Protein AF-A0A842MRS0-F1 (afdb_monomer_lite)

Radius of gyration: 17.08 Å; chains: 1; bounding box: 38×24×51 Å

Foldseek 3Di:
DDKFWWAFPPPRDIDIDPDAFDKDWDCVLQADPQQRDGWDFDDDDPPPVPPCPVVDPSVQFGTKDQPLVRGPPSDIDTDSDDITIITGD

pLDDT: mean 86.52, std 8.69, range [62.44, 94.19]

Secondary structure (DSSP, 8-state):
---EEEE-TTT--EEEESSTTEEEEESGGGB-TTT-PBPEEP-----TTTTTTT---GGG--EEE--GGGSTTSS-EEE-PPPEEEEE-

Sequence (89 aa):
MTVYSGRCSRCKKIYYSHRRGEIIVCDCWETCPLCGNRMQPYTPDLAPATYGLDGKRELKILRVCNNTAAHPGKAPFFSSVKPVEVICE

Structure (mmCIF, N/CA/C/O backbone):
data_AF-A0A842MRS0-F1
#
_entry.id   AF-A0A842MRS0-F1
#
loop_
_atom_site.group_PDB
_atom_site.id
_atom_site.type_symbol
_atom_site.label_atom_id
_atom_site.label_alt_id
_atom_site.label_comp_id
_atom_site.label_asym_id
_atom_site.label_entity_id
_atom_site.label_seq_id
_atom_site.pdbx_PDB_ins_code
_atom_site.Cartn_x
_atom_site.Cartn_y
_atom_site.Cartn_z
_atom_site.occupancy
_atom_site.B_iso_or_equiv
_atom_site.auth_seq_id
_atom_site.auth_comp_id
_atom_site.auth_asym_id
_atom_site.auth_atom_id
_atom_site.pdbx_PDB_model_num
ATOM 1 N N . MET A 1 1 ? -20.654 9.916 26.690 1.00 66.00 1 MET A N 1
ATOM 2 C CA . MET A 1 1 ? -20.395 9.192 25.427 1.00 66.00 1 MET A CA 1
ATOM 3 C C . MET A 1 1 ? -19.131 8.378 25.619 1.00 66.00 1 MET A C 1
ATOM 5 O O . MET A 1 1 ? -18.126 8.957 26.005 1.00 66.00 1 MET A O 1
ATOM 9 N N . THR A 1 2 ? -19.184 7.061 25.439 1.00 78.50 2 THR A N 1
ATOM 10 C CA . THR A 1 2 ? -17.989 6.206 25.475 1.00 78.50 2 THR A CA 1
ATOM 11 C C . THR A 1 2 ? -17.222 6.356 24.161 1.00 78.50 2 THR A C 1
ATOM 13 O O . THR A 1 2 ? -17.832 6.409 23.092 1.00 78.50 2 THR A O 1
ATOM 16 N N . VAL A 1 3 ? -15.898 6.482 24.243 1.00 87.88 3 VAL A N 1
ATOM 17 C CA . VAL A 1 3 ? -15.001 6.552 23.083 1.00 87.88 3 VAL A CA 1
ATOM 18 C C . VAL A 1 3 ? -14.058 5.360 23.170 1.00 87.88 3 VAL A C 1
ATOM 20 O O . VAL A 1 3 ? -13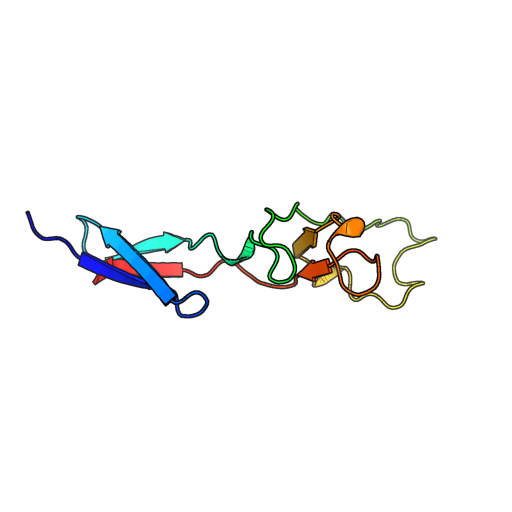.382 5.188 24.180 1.00 87.88 3 VAL A O 1
ATOM 23 N N . TYR A 1 4 ? -14.047 4.548 22.123 1.00 90.62 4 TYR A N 1
ATOM 24 C CA . TYR A 1 4 ? -13.185 3.385 21.951 1.00 90.62 4 TYR A CA 1
ATOM 25 C C . TYR A 1 4 ? -11.992 3.771 21.090 1.00 90.62 4 TYR A C 1
ATOM 27 O O . TYR A 1 4 ? -12.105 4.654 20.232 1.00 90.62 4 TYR A O 1
ATOM 35 N N . SER A 1 5 ? -10.846 3.131 21.310 1.00 91.62 5 SER A N 1
ATOM 36 C CA . SER A 1 5 ? -9.621 3.472 20.586 1.00 91.62 5 SER A CA 1
ATOM 37 C C . SER A 1 5 ? -8.975 2.240 19.980 1.00 91.62 5 SER A C 1
ATOM 39 O O . SER A 1 5 ? 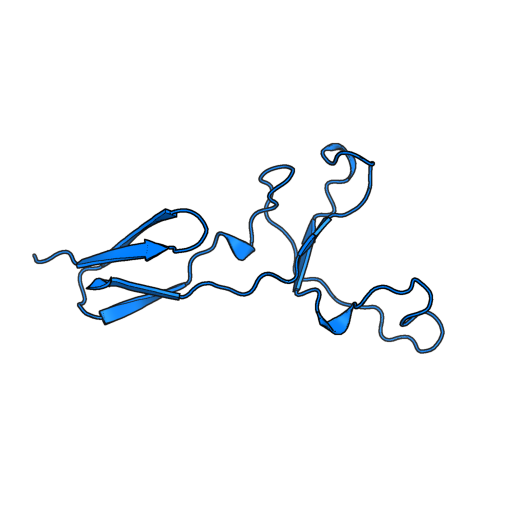-9.021 1.155 20.545 1.00 91.62 5 SER A O 1
ATOM 41 N N . GLY A 1 6 ? -8.367 2.413 18.814 1.00 91.44 6 GLY A N 1
ATOM 42 C CA . GLY A 1 6 ? -7.619 1.364 18.137 1.00 91.44 6 GLY A CA 1
ATOM 43 C C . GLY A 1 6 ? -6.312 1.922 17.599 1.00 91.44 6 GLY A C 1
ATOM 44 O O . GLY A 1 6 ? -6.247 3.073 17.160 1.00 91.44 6 GLY A O 1
ATOM 45 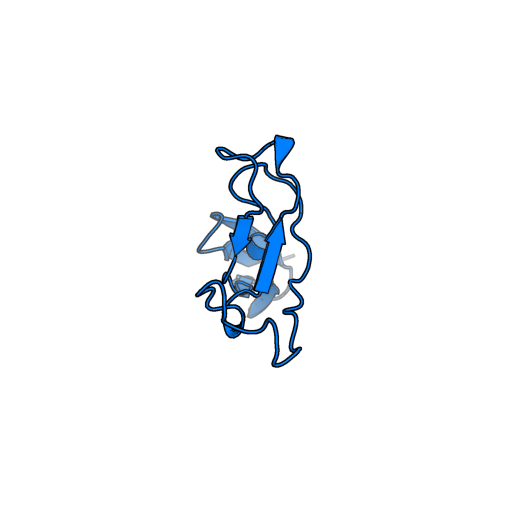N N . ARG A 1 7 ? -5.242 1.126 17.631 1.00 93.19 7 ARG A N 1
ATOM 46 C CA . ARG A 1 7 ? -3.919 1.545 17.153 1.00 93.19 7 ARG A CA 1
ATOM 47 C C . ARG A 1 7 ? -3.522 0.767 15.910 1.00 93.19 7 ARG A C 1
ATOM 49 O O . ARG A 1 7 ? -3.510 -0.459 15.914 1.00 93.19 7 ARG A O 1
ATOM 56 N N . CYS A 1 8 ? -3.100 1.479 14.870 1.00 92.62 8 CYS A N 1
ATOM 57 C CA . CYS A 1 8 ? -2.511 0.840 13.700 1.00 92.62 8 CYS A CA 1
ATOM 58 C C . CYS A 1 8 ? -1.172 0.182 14.064 1.00 92.62 8 CYS A C 1
ATOM 60 O O . CYS A 1 8 ? -0.247 0.856 14.526 1.00 92.62 8 CYS A O 1
ATOM 62 N N . SER A 1 9 ? -1.033 -1.114 13.781 1.00 88.31 9 SER A N 1
ATOM 63 C CA . SER A 1 9 ? 0.198 -1.888 14.010 1.00 88.31 9 SER A CA 1
ATOM 64 C C . SER A 1 9 ? 1.396 -1.396 13.188 1.00 88.31 9 SER A C 1
ATOM 66 O O . SER A 1 9 ? 2.543 -1.650 13.549 1.00 88.31 9 SER A O 1
ATOM 68 N N . ARG A 1 10 ? 1.143 -0.661 12.098 1.00 88.06 10 ARG A N 1
ATOM 69 C CA . ARG A 1 10 ? 2.164 -0.234 11.136 1.00 88.06 10 ARG A CA 1
ATOM 70 C C . ARG A 1 10 ? 2.655 1.193 11.360 1.00 88.06 10 ARG A C 1
ATOM 72 O O . ARG A 1 10 ? 3.841 1.410 11.577 1.00 88.06 10 ARG A O 1
ATOM 79 N N . CYS A 1 11 ? 1.755 2.173 11.296 1.00 88.81 11 CYS A N 1
ATOM 80 C CA . CYS A 1 11 ? 2.112 3.591 11.428 1.00 88.81 11 CYS A CA 1
ATOM 81 C C . CYS A 1 11 ? 1.917 4.142 12.842 1.00 88.81 11 CYS A C 1
ATOM 83 O O . CYS A 1 11 ? 2.203 5.312 13.080 1.00 88.81 11 CYS A O 1
ATOM 85 N N . LYS A 1 12 ? 1.413 3.323 13.777 1.00 90.50 12 LYS A N 1
ATOM 86 C CA . LYS A 1 12 ? 1.160 3.695 15.175 1.00 90.50 12 LYS A CA 1
ATOM 87 C C . LYS A 1 12 ? 0.124 4.812 15.377 1.00 90.50 12 LYS A C 1
ATOM 89 O O . LYS A 1 12 ? -0.069 5.191 16.531 1.00 90.50 12 LYS A O 1
ATOM 94 N N . LYS A 1 13 ? -0.555 5.288 14.318 1.00 89.19 13 LYS A N 1
ATOM 95 C CA . LYS A 1 13 ? -1.707 6.203 14.412 1.00 89.19 13 LYS A CA 1
ATOM 96 C C . LYS A 1 13 ? -2.795 5.585 15.297 1.00 89.19 13 LYS A C 1
ATOM 98 O O . LYS A 1 13 ? -3.041 4.377 15.216 1.00 89.19 13 LYS A O 1
ATOM 103 N N . ILE A 1 14 ? -3.418 6.421 16.122 1.00 92.31 14 ILE A N 1
ATOM 104 C CA . ILE A 1 14 ? -4.541 6.053 16.987 1.00 92.31 14 ILE A CA 1
ATOM 105 C C . ILE A 1 14 ? -5.820 6.557 16.325 1.00 92.31 14 ILE A C 1
ATOM 107 O O . ILE A 1 14 ? -5.888 7.711 15.905 1.00 92.31 14 ILE A O 1
ATOM 111 N N . TYR A 1 15 ? -6.803 5.676 16.222 1.00 90.88 15 TYR A N 1
ATOM 112 C CA . TYR A 1 15 ? -8.137 5.964 15.721 1.00 90.88 15 TYR A CA 1
ATOM 113 C C . TYR A 1 15 ? -9.129 5.882 16.876 1.00 90.88 15 TYR A C 1
ATOM 115 O O . TYR A 1 15 ? -8.949 5.077 17.791 1.00 90.88 15 TYR A O 1
ATOM 123 N N . TYR A 1 16 ? -10.164 6.716 16.822 1.00 92.00 16 TYR A N 1
ATOM 124 C CA . TYR A 1 16 ? -11.196 6.801 17.848 1.00 92.00 16 TYR A CA 1
ATOM 125 C C . TYR A 1 16 ? -12.566 6.577 17.221 1.00 92.00 16 TYR A C 1
ATOM 127 O O . TYR A 1 16 ? -12.841 7.098 16.141 1.00 92.00 16 TYR A O 1
ATOM 135 N N . SER A 1 17 ? -13.420 5.835 17.918 1.00 91.12 17 SER A N 1
ATOM 136 C CA . SER A 1 17 ? -14.792 5.562 17.504 1.00 91.12 17 SER A CA 1
ATOM 137 C C . SER A 1 17 ? -15.754 5.649 18.685 1.00 91.12 17 SER A C 1
ATOM 139 O O . SER A 1 17 ? -15.394 5.387 19.830 1.00 91.12 17 SER A O 1
ATOM 141 N N . HIS A 1 18 ? -17.011 5.984 18.405 1.00 91.38 18 HIS A N 1
ATOM 142 C CA . HIS A 1 18 ? -18.106 5.899 19.374 1.00 91.38 18 HIS A CA 1
ATOM 143 C C . HIS A 1 18 ? -18.739 4.501 19.452 1.00 91.38 18 HIS A C 1
ATOM 145 O O . HIS A 1 18 ? -19.580 4.252 20.316 1.00 91.38 18 HIS A O 1
ATOM 151 N N . ARG A 1 19 ? -18.359 3.589 18.554 1.00 87.00 19 ARG A N 1
ATOM 152 C CA . ARG A 1 19 ? -18.886 2.228 18.455 1.00 87.00 19 ARG A CA 1
ATOM 153 C C . ARG A 1 19 ? -17.800 1.228 18.834 1.00 87.00 19 ARG A C 1
ATOM 155 O O . ARG A 1 19 ? -16.708 1.239 18.273 1.00 87.00 19 ARG A O 1
ATOM 162 N N . ARG A 1 20 ? -18.116 0.349 19.785 1.00 88.62 20 ARG A N 1
ATOM 163 C CA . ARG A 1 20 ? -17.226 -0.745 20.183 1.00 88.62 20 ARG A CA 1
ATOM 164 C C . ARG A 1 20 ? -17.133 -1.764 19.051 1.00 88.62 20 ARG A C 1
ATOM 166 O O . ARG A 1 20 ? -18.166 -2.167 18.522 1.00 88.62 20 ARG A O 1
ATOM 173 N N . GLY A 1 21 ? -15.922 -2.187 18.712 1.00 88.38 21 GLY A N 1
ATOM 174 C CA . GLY A 1 21 ? -15.660 -3.144 17.638 1.00 88.38 21 GLY A CA 1
ATOM 175 C C . GLY A 1 21 ? -15.765 -2.553 16.229 1.00 88.38 21 GLY A C 1
ATOM 176 O O . GLY A 1 21 ? -15.837 -3.312 15.266 1.00 88.38 21 GLY A O 1
ATOM 177 N N . GLU A 1 22 ? -15.801 -1.223 16.076 1.00 91.50 22 GLU A N 1
ATOM 178 C CA . GLU A 1 22 ? -15.764 -0.615 14.743 1.00 91.50 22 GLU A CA 1
ATOM 179 C C . GLU A 1 22 ? -14.411 -0.874 14.069 1.00 91.50 22 GLU A C 1
ATOM 181 O O . GLU A 1 22 ? -13.354 -0.716 14.684 1.00 91.50 22 GLU A O 1
ATOM 186 N N . ILE A 1 23 ? -14.465 -1.275 12.796 1.00 91.94 23 ILE A N 1
ATOM 187 C CA . ILE A 1 23 ? -13.291 -1.562 11.972 1.00 91.94 23 ILE A CA 1
ATOM 188 C C . ILE A 1 23 ? -12.983 -0.329 11.126 1.00 91.94 23 ILE A C 1
ATOM 190 O O . ILE A 1 23 ? -13.758 0.054 10.250 1.00 91.94 23 ILE A O 1
ATOM 194 N N . ILE A 1 24 ? -11.822 0.273 11.367 1.00 91.62 24 ILE A N 1
ATOM 195 C CA . ILE A 1 24 ? -11.317 1.427 10.627 1.00 91.62 24 ILE A CA 1
ATOM 196 C C . ILE A 1 24 ? -10.131 0.984 9.774 1.00 91.62 24 ILE A C 1
ATOM 198 O O . ILE A 1 24 ? -9.164 0.410 10.272 1.00 91.62 24 ILE A O 1
ATOM 202 N N . VAL A 1 25 ? -10.172 1.279 8.477 1.00 93.19 25 VAL A N 1
ATOM 203 C CA . VAL A 1 25 ? -9.052 0.994 7.575 1.00 93.19 25 VAL A CA 1
ATOM 204 C C . VAL A 1 25 ? -8.041 2.135 7.653 1.00 93.19 25 VAL A C 1
ATOM 206 O O . VAL A 1 25 ? -8.320 3.267 7.263 1.00 93.19 25 VAL A O 1
ATOM 209 N N . CYS A 1 26 ? -6.842 1.839 8.148 1.00 92.19 26 CYS A N 1
ATOM 210 C CA . CYS A 1 26 ? -5.750 2.801 8.196 1.00 92.19 26 CYS A CA 1
ATOM 211 C C . CYS A 1 26 ? -5.248 3.123 6.782 1.00 92.19 26 CYS A C 1
ATOM 213 O O . CYS A 1 26 ? -5.062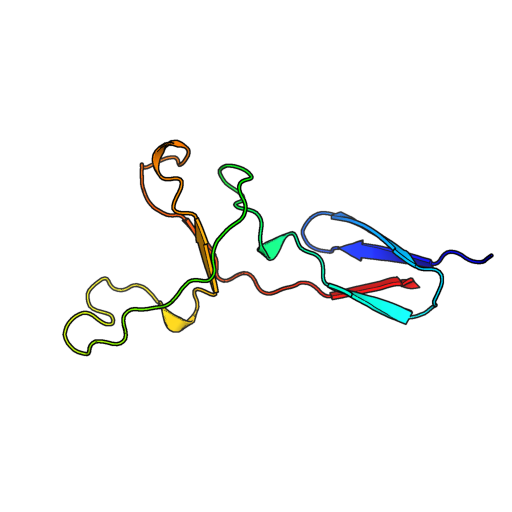 2.226 5.967 1.00 92.19 26 CYS A O 1
ATOM 215 N N . ASP A 1 27 ? -4.948 4.394 6.523 1.00 90.44 27 ASP A N 1
ATOM 216 C CA . ASP A 1 27 ? -4.511 4.954 5.238 1.00 90.44 27 ASP A CA 1
ATOM 217 C C . ASP A 1 27 ? -2.988 4.920 5.023 1.00 90.44 27 ASP A C 1
ATOM 219 O O . ASP A 1 27 ? -2.496 5.314 3.970 1.00 90.44 27 ASP A O 1
ATOM 223 N N . CYS A 1 28 ? -2.208 4.426 5.990 1.00 90.62 28 CYS A N 1
ATOM 224 C CA . CYS A 1 28 ? -0.741 4.462 5.913 1.00 90.62 28 CYS A CA 1
ATOM 225 C C . CYS A 1 28 ? -0.137 3.680 4.735 1.00 90.62 28 CYS A C 1
ATOM 227 O O . CYS A 1 28 ? 1.002 3.930 4.349 1.00 90.62 28 CYS A O 1
ATOM 229 N N . TRP A 1 29 ? -0.888 2.739 4.160 1.00 92.00 29 TRP A N 1
ATOM 230 C CA . TRP A 1 29 ? -0.508 2.011 2.948 1.00 92.00 29 TRP A CA 1
ATOM 231 C C . TRP A 1 29 ? -0.582 2.876 1.683 1.00 92.00 29 TRP A C 1
ATOM 233 O O . TRP A 1 29 ? -0.007 2.501 0.664 1.00 92.00 29 TRP A O 1
ATOM 243 N N . GLU A 1 30 ? -1.264 4.022 1.737 1.00 93.62 30 GLU A N 1
ATOM 244 C CA . GLU A 1 30 ? -1.342 4.987 0.641 1.00 93.62 30 GLU A CA 1
ATOM 245 C C . GLU A 1 30 ? -0.225 6.029 0.689 1.00 93.62 30 GLU A C 1
ATOM 247 O O . GLU A 1 30 ? -0.093 6.809 -0.245 1.00 93.62 30 GLU A O 1
ATOM 252 N N . THR A 1 31 ? 0.588 6.075 1.742 1.00 93.88 31 THR A N 1
ATOM 253 C CA . THR A 1 31 ? 1.648 7.078 1.895 1.00 93.88 31 THR A CA 1
ATOM 254 C C . THR A 1 31 ? 3.006 6.505 1.496 1.00 93.88 31 THR A C 1
ATOM 256 O O . THR A 1 31 ? 3.404 5.438 1.964 1.00 93.88 31 THR A O 1
ATOM 259 N N . CYS A 1 32 ? 3.743 7.218 0.641 1.00 93.12 32 CYS A N 1
ATOM 260 C CA . CYS A 1 32 ? 5.098 6.844 0.256 1.00 93.12 32 CYS A CA 1
ATOM 261 C C . CYS A 1 32 ? 6.048 7.004 1.456 1.00 93.12 32 CYS A C 1
ATOM 263 O O . CYS A 1 32 ? 6.165 8.112 1.981 1.00 93.12 32 CYS A O 1
ATOM 265 N N . PRO A 1 33 ? 6.781 5.955 1.870 1.00 91.00 33 PRO A N 1
ATOM 266 C CA . PRO A 1 33 ? 7.712 6.044 2.993 1.00 91.00 33 PRO A CA 1
ATOM 267 C C . PRO A 1 33 ? 8.971 6.863 2.673 1.00 91.00 33 PRO A C 1
ATOM 269 O O . PRO A 1 33 ? 9.691 7.228 3.593 1.00 91.00 33 PRO A O 1
ATOM 272 N N . LEU A 1 34 ? 9.249 7.140 1.392 1.00 91.94 34 LEU A N 1
ATOM 273 C CA . LEU A 1 34 ? 10.442 7.882 0.967 1.00 91.94 34 LEU A CA 1
ATOM 274 C C . LEU A 1 34 ? 10.223 9.396 0.935 1.00 91.94 34 LEU A C 1
ATOM 276 O O . LEU A 1 34 ? 11.123 10.145 1.290 1.00 91.94 34 LEU A O 1
ATOM 280 N N . CYS A 1 35 ? 9.045 9.850 0.500 1.00 92.81 35 CYS A N 1
ATOM 281 C CA . CYS A 1 35 ? 8.772 11.276 0.290 1.00 92.81 35 CYS A CA 1
ATOM 282 C C . CYS A 1 35 ? 7.482 11.782 0.950 1.00 92.81 35 CYS A C 1
ATOM 284 O O . CYS A 1 35 ? 7.169 12.960 0.834 1.00 92.81 35 CYS A O 1
ATOM 286 N N . GLY A 1 36 ? 6.703 10.917 1.607 1.00 91.69 36 GLY A N 1
ATOM 287 C CA . GLY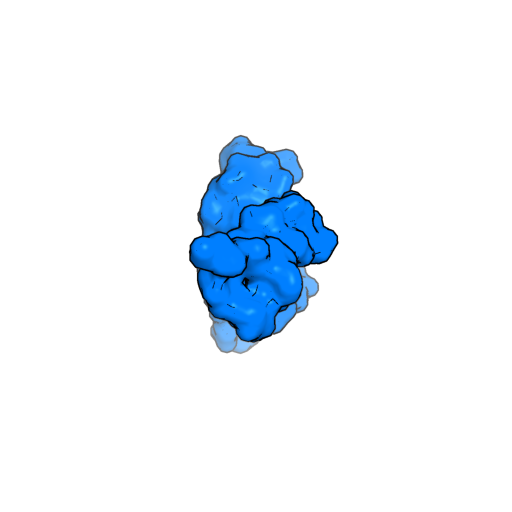 A 1 36 ? 5.462 11.302 2.288 1.00 91.69 36 GLY A CA 1
ATOM 288 C C . GLY A 1 36 ? 4.269 11.591 1.368 1.00 91.69 36 GLY A C 1
ATOM 289 O O . GLY A 1 36 ? 3.161 11.783 1.862 1.00 91.69 36 GLY A O 1
ATOM 290 N N . ASN A 1 37 ? 4.447 11.580 0.043 1.00 93.00 37 ASN A N 1
ATOM 291 C CA . ASN A 1 37 ? 3.347 11.795 -0.899 1.00 93.00 37 ASN A CA 1
ATOM 292 C C . ASN A 1 37 ? 2.380 10.609 -0.960 1.00 93.00 37 ASN A C 1
ATOM 294 O O . ASN A 1 37 ? 2.748 9.457 -0.715 1.00 93.00 37 ASN A O 1
ATOM 298 N N . ARG A 1 38 ? 1.138 10.889 -1.366 1.00 94.00 38 ARG A N 1
ATOM 299 C CA . ARG A 1 38 ? 0.134 9.856 -1.627 1.00 94.00 38 ARG A CA 1
ATOM 300 C C . ARG A 1 38 ? 0.503 9.049 -2.875 1.00 94.00 38 ARG A C 1
ATOM 302 O O . ARG A 1 38 ? 0.784 9.610 -3.931 1.00 94.00 38 ARG A O 1
ATOM 309 N N . MET A 1 39 ? 0.495 7.729 -2.744 1.00 93.81 39 MET A N 1
ATOM 310 C CA . MET A 1 39 ? 0.786 6.769 -3.801 1.00 93.81 39 MET A CA 1
ATOM 311 C C . MET A 1 39 ? -0.456 6.487 -4.646 1.00 93.81 39 MET A C 1
ATOM 313 O O . MET A 1 39 ? -1.581 6.405 -4.143 1.00 93.81 39 MET A O 1
ATOM 317 N N . GLN A 1 40 ? -0.243 6.265 -5.937 1.00 94.12 40 GLN A N 1
ATOM 318 C CA . GLN A 1 40 ? -1.291 5.910 -6.889 1.00 94.12 40 GLN A CA 1
ATOM 319 C C . GLN A 1 40 ? -1.449 4.383 -6.965 1.00 94.12 40 GLN A C 1
ATOM 321 O O . GLN A 1 40 ? -0.478 3.666 -6.708 1.00 94.12 40 GLN A O 1
ATOM 326 N N . PRO A 1 41 ? -2.647 3.856 -7.278 1.00 91.88 41 PRO A N 1
ATOM 327 C CA . PRO A 1 41 ? -2.820 2.450 -7.642 1.00 91.88 41 PRO A CA 1
ATOM 328 C C . PRO A 1 41 ? -1.870 2.069 -8.774 1.00 91.88 41 PRO A C 1
ATOM 330 O O . PRO A 1 41 ? -1.741 2.802 -9.753 1.00 91.88 41 PRO A O 1
ATOM 333 N N . TYR A 1 42 ? -1.184 0.940 -8.625 1.00 88.25 42 TYR A N 1
ATOM 334 C CA . TYR A 1 42 ? -0.337 0.422 -9.688 1.00 88.25 42 TYR A CA 1
ATOM 335 C C . TYR A 1 42 ? -1.167 -0.461 -10.618 1.00 88.25 42 TYR A C 1
ATOM 337 O O . TYR A 1 42 ? -1.858 -1.367 -10.158 1.00 88.25 42 TYR A O 1
ATOM 345 N N . THR A 1 43 ? -1.095 -0.181 -11.918 1.00 83.44 43 THR A N 1
ATOM 346 C CA . THR A 1 43 ? -1.710 -1.007 -12.960 1.00 83.44 43 THR A CA 1
ATOM 347 C C . THR A 1 43 ? -0.577 -1.591 -13.799 1.00 83.44 43 THR A C 1
ATOM 349 O O . THR A 1 43 ? 0.121 -0.811 -14.449 1.00 83.44 43 THR A O 1
ATOM 352 N N . PRO A 1 44 ? -0.330 -2.911 -13.740 1.00 76.25 44 PRO A N 1
ATOM 353 C CA . PRO A 1 44 ? 0.710 -3.534 -14.546 1.00 76.25 44 PRO A CA 1
ATOM 354 C C . PRO A 1 44 ? 0.344 -3.498 -16.031 1.00 76.25 44 PRO A C 1
ATOM 356 O O . PRO A 1 44 ? -0.835 -3.561 -16.388 1.00 76.25 44 PRO A O 1
ATOM 359 N N . ASP A 1 45 ? 1.359 -3.428 -16.889 1.00 76.44 45 ASP A N 1
ATOM 360 C CA . ASP A 1 45 ? 1.179 -3.634 -18.322 1.00 76.44 45 ASP A CA 1
ATOM 361 C C . ASP A 1 45 ? 1.057 -5.139 -18.585 1.00 76.44 45 ASP A C 1
ATOM 363 O O . ASP A 1 45 ? 2.014 -5.892 -18.433 1.00 76.44 45 ASP A O 1
ATOM 367 N N . LEU A 1 46 ? -0.148 -5.594 -18.931 1.00 73.19 46 LEU A N 1
ATOM 368 C CA . LEU A 1 46 ? -0.431 -7.008 -19.199 1.00 73.19 46 LEU A CA 1
ATOM 369 C C . LEU A 1 46 ? -0.144 -7.403 -20.655 1.00 73.19 46 LEU A C 1
ATOM 371 O O . LEU A 1 46 ? -0.534 -8.493 -21.079 1.00 73.19 46 LEU A O 1
ATOM 375 N N . ALA A 1 47 ? 0.507 -6.539 -21.441 1.00 78.94 47 ALA A N 1
ATOM 376 C CA . ALA A 1 47 ? 0.922 -6.888 -22.788 1.00 78.94 47 ALA A CA 1
ATOM 377 C C . ALA A 1 47 ? 1.947 -8.045 -22.744 1.00 78.94 47 ALA A C 1
ATOM 379 O O . ALA A 1 47 ? 3.011 -7.906 -22.136 1.00 78.94 47 ALA A O 1
ATOM 380 N N . PRO A 1 48 ? 1.695 -9.182 -23.428 1.00 71.00 48 PRO A N 1
ATOM 381 C CA . PRO A 1 48 ? 2.596 -10.342 -23.405 1.00 71.00 48 PRO A CA 1
ATOM 382 C C . PRO A 1 48 ? 4.032 -10.044 -23.859 1.00 71.00 48 PRO A C 1
ATOM 384 O O . PRO A 1 48 ? 4.948 -10.792 -23.536 1.00 71.00 48 PRO A O 1
ATOM 387 N N . ALA A 1 49 ? 4.223 -8.966 -24.624 1.00 73.50 49 ALA A N 1
ATOM 388 C CA . ALA A 1 49 ? 5.518 -8.540 -25.139 1.00 73.50 49 ALA A CA 1
ATOM 389 C C . ALA A 1 49 ? 6.392 -7.806 -24.106 1.00 73.50 49 ALA A C 1
ATOM 391 O O . ALA A 1 49 ? 7.588 -7.674 -24.338 1.00 73.50 49 ALA A O 1
ATOM 392 N N . THR A 1 50 ? 5.820 -7.304 -23.010 1.00 68.50 50 THR A N 1
ATOM 393 C CA . THR A 1 50 ? 6.517 -6.475 -22.005 1.00 68.50 50 THR A CA 1
ATOM 394 C C . THR A 1 50 ? 6.381 -7.032 -20.590 1.00 68.50 50 THR A C 1
ATOM 396 O O . THR A 1 50 ? 7.267 -6.817 -19.760 1.00 68.50 50 THR A O 1
ATOM 399 N N . TYR A 1 51 ? 5.328 -7.808 -20.331 1.00 67.19 51 TYR A N 1
ATOM 400 C CA . TYR A 1 51 ? 5.035 -8.388 -19.029 1.00 67.19 51 TYR A CA 1
ATOM 401 C C . TYR A 1 51 ? 6.145 -9.334 -18.537 1.00 67.19 51 TYR A C 1
ATOM 403 O O . TYR A 1 51 ? 6.478 -10.333 -19.176 1.00 67.19 51 TYR A O 1
ATOM 411 N N . GLY A 1 52 ? 6.712 -9.029 -17.366 1.00 65.75 52 GLY A N 1
ATOM 412 C CA . GLY A 1 52 ? 7.723 -9.856 -16.696 1.00 65.75 52 GLY A CA 1
ATOM 413 C C . GLY A 1 52 ? 9.145 -9.783 -17.270 1.00 65.75 52 GLY A C 1
ATOM 414 O O . GLY A 1 52 ? 10.046 -10.399 -16.695 1.00 65.75 52 GLY A O 1
ATOM 415 N N . LEU A 1 53 ? 9.381 -9.022 -18.348 1.00 68.12 53 LEU A N 1
ATOM 416 C CA . LEU A 1 53 ? 10.714 -8.883 -18.957 1.00 68.12 53 LEU A CA 1
ATOM 417 C C . LEU A 1 53 ? 11.731 -8.193 -18.042 1.00 68.12 53 LEU A C 1
ATOM 419 O O . LEU A 1 53 ? 12.921 -8.490 -18.093 1.00 68.12 53 LEU A O 1
ATOM 423 N N . ASP A 1 54 ? 11.274 -7.284 -17.190 1.00 67.69 54 ASP A N 1
ATOM 424 C CA . ASP A 1 54 ? 12.109 -6.535 -16.253 1.00 67.69 54 ASP A CA 1
ATOM 425 C C . ASP A 1 54 ? 12.256 -7.232 -14.887 1.00 67.69 54 ASP A C 1
ATOM 427 O O . ASP A 1 54 ? 12.779 -6.649 -13.933 1.00 67.69 54 ASP A O 1
ATOM 431 N N . GLY A 1 55 ? 11.800 -8.487 -14.775 1.00 62.44 55 GLY A N 1
ATOM 432 C CA . GLY A 1 55 ? 11.903 -9.300 -13.562 1.00 62.44 55 GLY A CA 1
ATOM 433 C C . GLY A 1 55 ? 11.086 -8.765 -12.382 1.00 62.44 55 GLY A C 1
ATOM 434 O O . GLY A 1 55 ? 11.210 -9.272 -11.258 1.00 62.44 55 GLY A O 1
ATOM 435 N N . LYS A 1 56 ? 10.242 -7.748 -12.596 1.00 64.88 56 LYS A N 1
ATOM 436 C CA . LYS A 1 56 ? 9.388 -7.202 -11.545 1.00 64.88 56 LYS A CA 1
ATOM 437 C C . LYS A 1 56 ? 8.276 -8.198 -11.234 1.00 64.88 56 LYS A C 1
ATOM 439 O O . LYS A 1 56 ? 7.591 -8.717 -12.106 1.00 64.88 56 LYS A O 1
ATOM 444 N N . ARG A 1 57 ? 8.054 -8.463 -9.942 1.00 65.56 57 ARG A N 1
ATOM 445 C CA . ARG A 1 57 ? 6.889 -9.232 -9.466 1.00 65.56 57 ARG A CA 1
ATOM 446 C C . ARG A 1 57 ? 5.651 -8.333 -9.463 1.00 65.56 57 ARG A C 1
ATOM 448 O O . ARG A 1 57 ? 5.088 -8.073 -8.401 1.00 65.56 57 ARG A O 1
ATOM 455 N N . GLU A 1 58 ? 5.270 -7.844 -10.640 1.00 70.62 58 GLU A N 1
ATOM 456 C CA . GLU A 1 58 ? 4.241 -6.816 -10.845 1.00 70.62 58 GLU A CA 1
ATOM 457 C C . GLU A 1 58 ? 2.902 -7.175 -10.184 1.00 70.62 58 GLU A C 1
ATOM 459 O O . GLU A 1 58 ? 2.280 -6.324 -9.557 1.00 70.62 58 GLU A O 1
ATOM 464 N N . LEU A 1 59 ? 2.536 -8.464 -10.166 1.00 73.94 59 LEU A N 1
ATOM 465 C CA . LEU A 1 59 ? 1.335 -8.987 -9.492 1.00 73.94 59 LEU A CA 1
ATOM 466 C C . LEU A 1 59 ? 1.269 -8.719 -7.981 1.00 73.94 59 LEU A C 1
ATOM 468 O O . LEU A 1 59 ? 0.203 -8.819 -7.380 1.00 73.94 59 LEU A O 1
ATOM 472 N N . LYS A 1 60 ? 2.406 -8.449 -7.333 1.00 83.25 60 LYS A N 1
ATOM 473 C CA . LYS A 1 60 ? 2.461 -8.163 -5.891 1.00 83.25 60 LYS A CA 1
ATOM 474 C C . LYS A 1 60 ? 2.433 -6.668 -5.594 1.00 83.25 60 LYS A C 1
ATOM 476 O O . LYS A 1 60 ? 2.317 -6.297 -4.428 1.00 83.25 60 LYS A O 1
ATOM 481 N N . ILE A 1 61 ? 2.580 -5.821 -6.609 1.00 88.38 61 ILE A N 1
ATOM 482 C CA . ILE A 1 61 ? 2.625 -4.373 -6.452 1.00 88.38 61 ILE A CA 1
ATOM 483 C C . ILE A 1 61 ? 1.188 -3.853 -6.417 1.00 88.38 61 ILE A C 1
ATOM 485 O O . ILE A 1 61 ? 0.401 -4.102 -7.320 1.00 88.38 61 ILE A O 1
ATOM 489 N N . LEU A 1 62 ? 0.852 -3.118 -5.360 1.00 90.12 62 LEU A N 1
ATOM 490 C CA . LEU A 1 62 ? -0.479 -2.540 -5.161 1.00 90.12 62 LEU A CA 1
ATOM 491 C C . LEU A 1 62 ? -0.487 -1.036 -5.433 1.00 90.12 62 LEU A C 1
ATOM 493 O O . LEU A 1 62 ? -1.479 -0.473 -5.894 1.00 90.12 62 LEU A O 1
ATOM 497 N N . ARG A 1 63 ? 0.621 -0.363 -5.116 1.00 92.69 63 ARG A N 1
ATOM 498 C CA . ARG A 1 63 ? 0.749 1.091 -5.194 1.00 92.69 63 ARG A CA 1
ATOM 499 C C . ARG A 1 63 ? 2.108 1.485 -5.760 1.00 92.69 63 ARG A C 1
ATOM 501 O O . ARG A 1 63 ? 3.102 0.792 -5.543 1.00 92.69 63 ARG A O 1
ATOM 508 N N . VAL A 1 64 ? 2.147 2.632 -6.426 1.00 92.88 64 VAL A N 1
ATOM 509 C CA . VAL A 1 64 ? 3.358 3.245 -6.971 1.00 92.88 64 VAL A CA 1
ATOM 510 C C . VAL A 1 64 ? 3.427 4.727 -6.604 1.00 92.88 64 VAL A C 1
ATOM 512 O O . VAL A 1 64 ? 2.425 5.444 -6.614 1.00 92.88 64 VAL A O 1
ATOM 515 N N . CYS A 1 65 ? 4.624 5.197 -6.271 1.00 94.19 65 CYS A N 1
ATOM 516 C CA . CYS A 1 65 ? 4.941 6.613 -6.164 1.00 94.19 65 CYS A CA 1
ATOM 517 C C . CYS A 1 65 ? 5.844 7.019 -7.331 1.00 94.19 65 CYS A C 1
ATOM 519 O O . CYS A 1 65 ? 6.983 6.558 -7.423 1.00 94.19 65 CYS A O 1
ATOM 521 N N . ASN A 1 66 ? 5.345 7.920 -8.179 1.00 91.25 66 ASN A N 1
ATOM 522 C CA . ASN A 1 66 ? 6.055 8.433 -9.354 1.00 91.25 66 ASN A CA 1
ATOM 523 C C . ASN A 1 66 ? 6.834 9.730 -9.077 1.00 91.25 66 ASN A C 1
ATOM 525 O O . ASN A 1 66 ? 7.363 10.332 -10.007 1.00 91.25 66 ASN A O 1
ATOM 529 N N . ASN A 1 67 ? 6.934 10.171 -7.815 1.00 91.69 67 ASN A N 1
ATOM 530 C CA . ASN A 1 67 ? 7.731 11.345 -7.444 1.00 91.69 67 ASN A CA 1
ATOM 531 C C . ASN A 1 67 ? 9.235 11.015 -7.421 1.00 91.69 67 ASN A C 1
ATOM 533 O O . ASN A 1 67 ? 9.888 11.046 -6.378 1.00 91.69 67 ASN A O 1
ATOM 537 N N . THR A 1 68 ? 9.779 10.666 -8.587 1.00 90.94 68 THR A N 1
ATOM 538 C CA . THR A 1 68 ? 11.168 10.229 -8.755 1.00 90.94 68 THR A CA 1
ATOM 539 C C . THR A 1 68 ? 12.169 11.302 -8.337 1.00 90.94 68 THR A C 1
ATOM 541 O O . THR A 1 68 ? 13.213 10.968 -7.786 1.00 90.94 68 THR A O 1
ATOM 544 N N . ALA A 1 69 ? 11.837 12.584 -8.510 1.00 89.81 69 ALA A N 1
ATOM 545 C CA . ALA A 1 69 ? 12.682 13.703 -8.095 1.00 89.81 69 ALA A CA 1
ATOM 546 C C . ALA A 1 69 ? 12.985 13.701 -6.584 1.00 89.81 69 ALA A C 1
ATOM 548 O O . ALA A 1 69 ? 14.076 14.097 -6.183 1.00 89.81 69 ALA A O 1
ATOM 549 N N . ALA A 1 70 ? 12.047 13.222 -5.760 1.00 89.06 70 ALA A N 1
ATOM 550 C CA . ALA A 1 70 ? 12.188 13.155 -4.307 1.00 89.06 70 ALA A CA 1
ATOM 551 C C . ALA A 1 70 ? 12.724 11.804 -3.794 1.00 89.06 70 ALA A C 1
ATOM 553 O O . ALA A 1 70 ? 12.802 11.602 -2.584 1.00 89.06 70 ALA A O 1
ATOM 554 N N . HIS A 1 71 ? 13.052 10.852 -4.676 1.00 90.44 71 HIS A N 1
ATOM 555 C CA . HIS A 1 71 ? 13.486 9.509 -4.282 1.00 90.44 71 HIS A CA 1
ATOM 556 C C . HIS A 1 71 ? 15.012 9.318 -4.403 1.00 90.44 71 HIS A C 1
ATOM 558 O O . HIS A 1 71 ? 15.612 9.757 -5.391 1.00 90.44 71 HIS A O 1
ATOM 564 N N . PRO A 1 72 ? 15.648 8.585 -3.464 1.00 81.62 72 PRO A N 1
ATOM 565 C CA . PRO A 1 72 ? 17.063 8.226 -3.529 1.00 81.62 72 PRO A CA 1
ATOM 566 C C . PRO A 1 72 ? 17.288 7.222 -4.670 1.00 81.62 72 PRO A C 1
ATOM 568 O O . PRO A 1 72 ? 17.118 6.020 -4.502 1.00 81.62 72 PRO A O 1
ATOM 571 N N . GLY A 1 73 ? 17.595 7.726 -5.866 1.00 83.56 73 GLY A N 1
ATOM 572 C CA . GLY A 1 73 ? 17.813 6.916 -7.072 1.00 83.56 73 GLY A CA 1
ATOM 573 C C . GLY A 1 73 ? 17.011 7.350 -8.298 1.00 83.56 73 GLY A C 1
ATOM 574 O O . GLY A 1 73 ? 17.127 6.709 -9.337 1.00 83.56 73 GLY A O 1
ATOM 575 N N . LYS A 1 74 ? 16.211 8.427 -8.206 1.00 87.12 74 LYS A N 1
ATOM 576 C CA . LYS A 1 74 ? 15.410 8.952 -9.331 1.00 87.12 74 LYS A CA 1
ATOM 577 C C . LYS A 1 74 ? 14.521 7.893 -10.002 1.00 87.12 74 LYS A C 1
ATOM 579 O O . LYS A 1 74 ? 14.231 7.973 -11.192 1.00 87.12 74 LYS A O 1
ATOM 584 N N . ALA A 1 75 ? 14.062 6.923 -9.218 1.00 88.62 75 ALA A N 1
ATOM 585 C CA . ALA A 1 75 ? 13.237 5.810 -9.661 1.00 88.62 75 ALA A CA 1
ATOM 586 C C . ALA A 1 75 ? 11.887 5.804 -8.923 1.00 88.62 75 ALA A C 1
ATOM 588 O O . ALA A 1 75 ? 11.790 6.324 -7.803 1.00 88.62 75 ALA A O 1
ATOM 589 N N . PRO A 1 76 ? 10.824 5.244 -9.524 1.00 90.19 76 PRO A N 1
ATOM 590 C CA . PRO A 1 76 ? 9.545 5.085 -8.845 1.00 90.19 76 PRO A CA 1
ATOM 591 C C . PRO A 1 76 ? 9.672 4.120 -7.661 1.00 90.19 76 PRO A C 1
ATOM 593 O O . PRO A 1 76 ? 10.437 3.157 -7.698 1.00 90.19 76 PRO A O 1
ATOM 596 N N . PHE A 1 77 ? 8.902 4.377 -6.605 1.00 91.06 77 PHE A N 1
ATOM 597 C CA . PHE A 1 77 ? 8.806 3.471 -5.461 1.00 91.06 77 PHE A CA 1
ATOM 598 C C . PHE A 1 77 ? 7.561 2.602 -5.600 1.00 91.06 77 PHE A C 1
ATOM 600 O O . PHE A 1 77 ? 6.459 3.126 -5.751 1.00 91.06 77 PHE A O 1
ATOM 607 N N . PHE A 1 78 ? 7.733 1.286 -5.513 1.00 90.31 78 PHE A N 1
ATOM 608 C CA . PHE A 1 78 ? 6.650 0.312 -5.604 1.00 90.31 78 PHE A CA 1
ATOM 609 C C . PHE A 1 78 ? 6.364 -0.292 -4.232 1.00 90.31 78 PHE A C 1
ATOM 611 O O . PHE A 1 78 ? 7.277 -0.685 -3.507 1.00 90.31 78 PHE A O 1
ATOM 618 N N . SER A 1 79 ? 5.086 -0.392 -3.884 1.00 91.25 79 SER A N 1
ATOM 619 C CA . SER A 1 79 ? 4.629 -0.890 -2.592 1.00 91.25 79 SER A CA 1
ATOM 620 C C . SER A 1 79 ? 3.690 -2.076 -2.775 1.00 91.25 79 SER A C 1
ATOM 622 O O . SER A 1 79 ? 2.697 -1.997 -3.498 1.00 91.25 79 SER A O 1
ATOM 624 N N . SER A 1 80 ? 3.979 -3.168 -2.070 1.00 91.44 80 SER A N 1
ATOM 625 C CA . SER A 1 80 ? 3.119 -4.355 -1.950 1.00 91.44 80 SER A CA 1
ATOM 626 C C . SER A 1 80 ? 2.287 -4.348 -0.662 1.00 91.44 80 SER A C 1
ATOM 628 O O . SER A 1 80 ? 1.821 -5.385 -0.187 1.00 91.44 80 SER A O 1
ATOM 630 N N . VAL A 1 81 ? 2.186 -3.187 -0.017 1.00 90.88 81 VAL A N 1
ATOM 631 C CA . VAL A 1 81 ? 1.584 -3.036 1.305 1.00 90.88 81 VAL A CA 1
ATOM 632 C C . VAL A 1 81 ? 0.069 -3.044 1.199 1.00 90.88 81 VAL A C 1
ATOM 634 O O . VAL A 1 81 ? -0.510 -2.207 0.512 1.00 90.88 8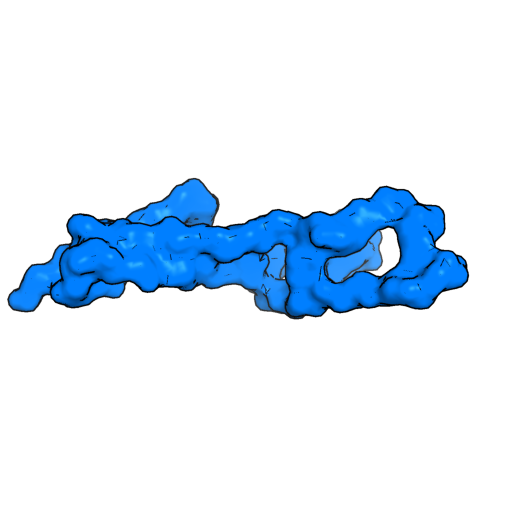1 VAL A O 1
ATOM 637 N N . LYS A 1 82 ? -0.565 -3.960 1.932 1.00 90.56 82 LYS A N 1
ATOM 638 C CA . LYS A 1 82 ? -2.021 -4.035 2.050 1.00 90.56 82 LYS A CA 1
ATOM 639 C C . LYS A 1 82 ? -2.561 -3.028 3.080 1.00 90.56 82 LYS A C 1
ATOM 641 O O . LYS A 1 82 ? -1.817 -2.654 3.995 1.00 90.56 82 LYS A O 1
ATOM 646 N N . PRO A 1 83 ? -3.839 -2.622 2.957 1.00 91.19 83 PRO A N 1
ATOM 647 C CA . PRO A 1 83 ? -4.530 -1.868 3.997 1.00 91.19 83 PRO A CA 1
ATOM 648 C C . PRO A 1 83 ? -4.473 -2.591 5.348 1.00 91.19 83 PRO A C 1
ATOM 650 O O . PRO A 1 83 ? -4.463 -3.820 5.396 1.00 91.19 83 PRO A O 1
ATOM 653 N N . VAL A 1 84 ? -4.412 -1.821 6.437 1.00 92.19 84 VAL A N 1
ATOM 654 C CA . VAL A 1 84 ? -4.383 -2.355 7.807 1.00 92.19 84 VAL A CA 1
ATOM 655 C C . VAL A 1 84 ? -5.696 -2.010 8.484 1.00 92.19 84 VAL A C 1
ATOM 657 O O . VAL A 1 84 ? -6.033 -0.833 8.603 1.00 92.19 84 VAL A O 1
ATOM 660 N N . GLU A 1 85 ? -6.408 -3.030 8.936 1.00 93.00 85 GLU A N 1
ATOM 661 C CA . GLU A 1 85 ? -7.620 -2.883 9.732 1.00 93.00 85 GLU A CA 1
ATOM 662 C C . GLU A 1 85 ? -7.257 -2.572 11.186 1.00 93.00 85 GLU A C 1
ATOM 664 O O . GLU A 1 85 ? -6.333 -3.152 11.762 1.00 93.00 85 GLU A O 1
ATOM 669 N N . VAL A 1 86 ? -7.969 -1.614 11.767 1.00 92.50 86 VAL A N 1
ATOM 670 C CA . VAL A 1 86 ? -7.833 -1.185 13.154 1.00 92.50 86 VAL A CA 1
ATOM 671 C C . VAL A 1 86 ? -9.182 -1.377 13.823 1.00 92.50 86 VAL A C 1
ATOM 673 O O . VAL A 1 86 ? -10.161 -0.762 13.414 1.00 92.50 86 VAL A O 1
ATOM 676 N N . ILE A 1 87 ? -9.220 -2.225 14.846 1.00 92.31 87 ILE A N 1
ATOM 677 C CA . ILE A 1 87 ? -10.421 -2.471 15.644 1.00 92.31 87 ILE A CA 1
ATOM 678 C C . ILE A 1 87 ? -10.392 -1.509 16.835 1.00 92.31 87 ILE A C 1
ATOM 680 O O . ILE A 1 87 ? -9.390 -1.447 17.553 1.00 92.31 87 ILE A O 1
ATOM 684 N N . CYS A 1 88 ? -11.454 -0.723 17.010 1.00 90.25 88 CYS A N 1
ATOM 685 C CA . CYS A 1 88 ? -11.622 0.155 18.168 1.00 90.25 88 CYS A CA 1
ATOM 686 C C . CYS A 1 88 ? -12.319 -0.598 19.305 1.00 90.25 88 CYS A C 1
ATOM 688 O O . CYS A 1 88 ? -13.505 -0.915 19.193 1.00 90.25 88 CYS A O 1
ATOM 690 N N . GLU A 1 89 ? -11.608 -0.849 20.405 1.00 85.00 89 GLU A N 1
ATOM 691 C CA . GLU A 1 89 ? -12.118 -1.582 21.578 1.00 85.00 89 GLU A CA 1
ATOM 692 C C . GLU A 1 89 ? -11.986 -0.803 22.888 1.00 85.00 89 GLU A C 1
ATOM 694 O O . GLU A 1 89 ? -11.296 0.248 22.912 1.00 85.00 89 GLU A O 1
#